Protein AF-A0A1G1F2T8-F1 (afdb_monomer_lite)

Sequence (88 aa):
MKKGKNLFIIAGCNGSGKTTLAKSMLENDDSLYFLNADEIGMALYPEQKINRLSAGKKFLEGFKNHIDNSYSFIVETTLSGWYLRNYL

Secondary structure (DSSP, 8-state):
-PPPP-EEEEE--TTSSHHHHHHHHHHH-TTEEEE-HHHHHHHH-TT-S--HHHHHHHHHHHHHHHHHTT-EEEEEE---SSTTTTT-

Foldseek 3Di:
DPDAAAEAEQEADPPPCSVVVQVVVCVVDVQEAEQELCVQCCVVCVPDPDPSVVSVVVSVVVVVVCVVVRGHYYYYYHPPDCSCVVPD

Structure (mmCIF, N/CA/C/O backbone):
data_AF-A0A1G1F2T8-F1
#
_entry.id   AF-A0A1G1F2T8-F1
#
loop_
_atom_site.group_PDB
_atom_site.id
_atom_site.type_symbol
_atom_site.label_atom_id
_atom_site.label_alt_id
_atom_site.label_comp_id
_atom_site.label_asym_id
_atom_site.label_entity_id
_atom_site.label_seq_id
_atom_site.pdbx_PDB_ins_code
_atom_site.Cartn_x
_atom_site.Cartn_y
_atom_site.Cartn_z
_atom_site.occupancy
_atom_site.B_iso_or_equiv
_atom_site.auth_seq_id
_atom_site.auth_comp_id
_atom_site.auth_asym_id
_atom_site.auth_atom_id
_atom_site.pdbx_PDB_model_num
ATOM 1 N N . MET A 1 1 ? -14.251 3.544 21.872 1.00 42.38 1 MET A N 1
ATOM 2 C CA . MET A 1 1 ? -14.875 3.112 20.599 1.00 42.38 1 MET A CA 1
ATOM 3 C C . MET A 1 1 ? -13.793 2.487 19.729 1.00 42.38 1 MET A C 1
ATOM 5 O O . MET A 1 1 ? -12.741 3.101 19.607 1.00 42.38 1 MET A O 1
ATOM 9 N N . LYS A 1 2 ? -13.989 1.285 19.163 1.00 49.25 2 LYS A N 1
ATOM 10 C CA . LYS A 1 2 ? -13.072 0.783 18.122 1.00 49.25 2 LYS A CA 1
ATOM 11 C C . LYS A 1 2 ? -13.215 1.711 16.913 1.00 49.25 2 LYS A C 1
ATOM 13 O O . LYS A 1 2 ? -14.309 1.814 16.366 1.00 49.25 2 LYS A O 1
ATOM 18 N N . LYS A 1 3 ? -12.143 2.420 16.548 1.00 61.66 3 LYS A N 1
ATOM 19 C CA . LYS A 1 3 ? -12.067 3.194 15.300 1.00 61.66 3 LYS A CA 1
ATOM 20 C C . LYS A 1 3 ? -12.380 2.219 14.155 1.00 61.66 3 LYS A C 1
ATOM 22 O O . LYS A 1 3 ? -11.813 1.123 14.129 1.00 61.66 3 LYS A O 1
ATOM 27 N N . GLY A 1 4 ? -13.330 2.569 13.286 1.00 70.25 4 GLY A N 1
ATOM 28 C CA . GLY A 1 4 ? -13.621 1.786 12.082 1.00 70.25 4 GLY A CA 1
ATOM 29 C C . GLY A 1 4 ? -12.357 1.606 11.238 1.00 70.25 4 GLY A C 1
ATOM 30 O O . GLY A 1 4 ? -11.411 2.390 11.353 1.00 70.25 4 GLY A O 1
ATOM 31 N N . LYS A 1 5 ? -12.309 0.540 10.443 1.00 87.69 5 LYS A N 1
ATOM 32 C CA . LYS A 1 5 ? -11.159 0.242 9.588 1.00 87.69 5 LYS A CA 1
ATOM 33 C C . LYS A 1 5 ? -11.329 0.956 8.260 1.00 87.69 5 LYS A C 1
ATOM 35 O O . LYS A 1 5 ? -12.403 0.896 7.670 1.00 87.69 5 LYS A O 1
ATOM 40 N N . ASN A 1 6 ? -10.279 1.649 7.834 1.00 93.06 6 ASN A N 1
ATOM 41 C CA . ASN A 1 6 ? -10.337 2.563 6.701 1.00 93.06 6 ASN A CA 1
ATOM 42 C C . ASN A 1 6 ? -9.378 2.108 5.603 1.00 93.06 6 ASN A C 1
ATOM 44 O O . ASN A 1 6 ? -8.188 1.917 5.856 1.00 93.06 6 ASN A O 1
ATOM 48 N N . LEU A 1 7 ? -9.897 2.002 4.384 1.00 94.75 7 LEU A N 1
ATOM 49 C CA . LEU A 1 7 ? -9.099 1.947 3.167 1.00 94.75 7 LEU A CA 1
ATOM 50 C C . LEU A 1 7 ? -9.010 3.357 2.581 1.00 94.75 7 LEU A C 1
ATOM 52 O O . LEU A 1 7 ? -10.031 3.953 2.238 1.00 94.75 7 LEU A O 1
ATOM 56 N N . PHE A 1 8 ? -7.795 3.872 2.428 1.00 95.69 8 PHE A N 1
ATOM 57 C CA . PHE A 1 8 ? -7.537 5.126 1.729 1.00 95.69 8 PHE A CA 1
ATOM 58 C C . PHE A 1 8 ? -6.966 4.846 0.341 1.00 95.69 8 PHE A C 1
ATOM 60 O O . PHE A 1 8 ? -5.921 4.213 0.207 1.00 95.69 8 PHE A O 1
ATOM 67 N N . ILE A 1 9 ? -7.633 5.348 -0.697 1.00 95.19 9 ILE A N 1
ATOM 68 C CA . ILE A 1 9 ? -7.161 5.255 -2.081 1.00 95.19 9 ILE A CA 1
ATOM 69 C C . ILE A 1 9 ? -6.724 6.640 -2.530 1.00 95.19 9 ILE A C 1
ATOM 71 O O . ILE A 1 9 ? -7.554 7.527 -2.721 1.00 95.19 9 ILE A O 1
ATOM 75 N N . ILE A 1 10 ? -5.420 6.821 -2.720 1.00 95.25 10 ILE A N 1
ATOM 76 C CA . ILE A 1 10 ? -4.852 8.070 -3.219 1.00 95.25 10 ILE A CA 1
ATOM 77 C C . ILE A 1 10 ? -4.624 7.910 -4.721 1.00 95.25 10 ILE A C 1
ATOM 79 O O . ILE A 1 10 ? -3.689 7.233 -5.159 1.00 95.25 10 ILE A O 1
ATOM 83 N N . ALA A 1 11 ? -5.510 8.520 -5.507 1.00 94.25 11 ALA A N 1
ATOM 84 C CA . ALA A 1 11 ? -5.534 8.409 -6.959 1.00 94.25 11 ALA A CA 1
ATOM 85 C C . ALA A 1 11 ? -5.020 9.672 -7.668 1.00 94.25 11 ALA A C 1
ATOM 87 O O . ALA A 1 11 ? -5.204 10.786 -7.182 1.00 94.25 11 ALA A O 1
ATOM 88 N N . GLY A 1 12 ? -4.399 9.507 -8.840 1.00 94.38 12 GLY A N 1
ATOM 89 C CA . GLY A 1 12 ? -3.973 10.624 -9.696 1.00 94.38 12 GLY A CA 1
ATOM 90 C C . GLY A 1 12 ? -2.752 10.326 -10.570 1.00 94.38 12 GLY A C 1
ATOM 91 O O . GLY A 1 12 ? -2.108 9.282 -10.450 1.00 94.38 12 GLY A O 1
ATOM 92 N N . CYS A 1 13 ? -2.417 11.259 -11.460 1.00 94.06 13 CYS A N 1
ATOM 93 C CA . CYS A 1 13 ? -1.312 11.118 -12.410 1.00 94.06 13 CYS A CA 1
ATOM 94 C C . CYS A 1 13 ? 0.062 10.959 -11.727 1.00 94.06 13 CYS A C 1
ATOM 96 O O . CYS A 1 13 ? 0.255 11.276 -10.549 1.00 94.06 13 CYS A O 1
ATOM 98 N N . ASN A 1 14 ? 1.058 10.480 -12.474 1.00 90.00 14 ASN A N 1
ATOM 99 C CA . ASN A 1 14 ? 2.448 10.494 -12.008 1.00 90.00 14 ASN A CA 1
ATOM 100 C C . ASN A 1 14 ? 2.897 11.942 -11.763 1.00 90.00 14 ASN A C 1
ATOM 102 O O . ASN A 1 14 ? 2.568 12.832 -12.542 1.00 90.00 14 ASN A O 1
ATOM 106 N N . GLY A 1 15 ? 3.624 12.179 -10.669 1.00 91.88 15 GLY A N 1
ATOM 107 C CA . GLY A 1 15 ? 4.079 13.522 -10.294 1.00 91.88 15 GLY A CA 1
ATOM 108 C C . GLY A 1 15 ? 3.047 14.401 -9.572 1.00 91.88 15 GLY A C 1
ATOM 109 O O . GLY A 1 15 ? 3.398 15.499 -9.165 1.00 91.88 15 GLY A O 1
ATOM 110 N N . SER A 1 16 ? 1.812 13.939 -9.327 1.00 94.94 16 SER A N 1
ATOM 111 C CA . SER A 1 16 ? 0.781 14.745 -8.641 1.00 94.94 16 SER A CA 1
ATOM 112 C C . SER A 1 16 ? 0.924 14.822 -7.109 1.00 94.94 16 SER A C 1
ATOM 114 O O . SER A 1 16 ? 0.030 15.331 -6.442 1.00 94.94 16 SER A O 1
ATOM 116 N N . GLY A 1 17 ? 2.003 14.278 -6.532 1.00 94.81 17 GLY A N 1
ATOM 117 C CA . GLY A 1 17 ? 2.265 14.327 -5.084 1.00 94.81 17 GLY A CA 1
ATOM 118 C C . GLY A 1 17 ? 1.574 13.253 -4.229 1.00 94.81 17 GLY A C 1
ATOM 119 O O . GLY A 1 17 ? 1.536 13.385 -3.009 1.00 94.81 17 GLY A O 1
ATOM 120 N N . LYS A 1 18 ? 1.051 12.174 -4.828 1.00 95.25 18 LYS A N 1
ATOM 121 C CA . LYS A 1 18 ? 0.318 11.100 -4.115 1.00 95.25 18 LYS A CA 1
ATOM 122 C C . LYS A 1 18 ? 1.127 10.460 -2.988 1.00 95.25 18 LYS A C 1
ATOM 124 O O . LYS A 1 18 ? 0.640 10.368 -1.866 1.00 95.25 18 LYS A O 1
ATOM 129 N N . THR A 1 19 ? 2.375 10.087 -3.265 1.00 92.06 19 THR A N 1
ATOM 130 C CA . THR A 1 19 ? 3.277 9.513 -2.260 1.00 92.06 19 THR A CA 1
ATOM 131 C C . THR A 1 19 ? 3.560 10.495 -1.121 1.00 92.06 19 THR A C 1
ATOM 133 O O . THR A 1 19 ? 3.651 10.085 0.032 1.00 92.06 19 THR A O 1
ATOM 136 N N . THR A 1 20 ? 3.668 11.797 -1.414 1.00 94.62 20 THR A N 1
ATOM 137 C CA . THR A 1 20 ? 3.856 12.839 -0.391 1.00 94.62 20 THR A CA 1
ATOM 138 C C . THR A 1 20 ? 2.656 12.904 0.549 1.00 94.62 20 THR A C 1
ATOM 140 O O . THR A 1 20 ? 2.834 12.918 1.764 1.00 94.62 20 THR A O 1
ATOM 143 N N . LEU A 1 21 ? 1.437 12.875 0.001 1.00 95.19 21 LEU A N 1
ATOM 144 C CA . LEU A 1 21 ? 0.216 12.825 0.804 1.00 95.19 21 LEU A CA 1
ATOM 145 C C . LEU A 1 21 ? 0.149 11.541 1.645 1.00 95.19 21 LEU A C 1
ATOM 147 O O . LEU A 1 21 ? -0.129 11.617 2.838 1.00 95.19 21 LEU A O 1
ATOM 151 N N . ALA A 1 22 ? 0.455 10.382 1.052 1.00 94.38 22 ALA A N 1
ATOM 152 C CA . ALA A 1 22 ? 0.468 9.101 1.758 1.00 94.38 22 ALA A CA 1
ATOM 153 C C . ALA A 1 22 ? 1.408 9.132 2.972 1.00 94.38 22 ALA A C 1
ATOM 155 O O . ALA A 1 22 ? 0.999 8.776 4.072 1.00 94.38 22 ALA A O 1
ATOM 156 N N . LYS A 1 23 ? 2.642 9.620 2.791 1.00 93.44 23 LYS A N 1
ATOM 157 C CA . LYS A 1 23 ? 3.631 9.746 3.871 1.00 93.44 23 LYS A CA 1
ATOM 158 C C . LYS A 1 23 ? 3.153 10.662 4.993 1.00 93.44 23 LYS A C 1
ATOM 160 O O . LYS A 1 23 ? 3.217 10.269 6.150 1.00 93.44 23 LYS A O 1
ATOM 165 N N . SER A 1 24 ? 2.590 11.820 4.651 1.00 95.50 24 SER A N 1
ATOM 166 C CA . SER A 1 24 ? 2.017 12.727 5.650 1.00 95.50 24 SER A CA 1
ATOM 167 C C . SER A 1 24 ? 0.874 12.074 6.438 1.00 95.50 24 SER A C 1
ATOM 169 O O . SER A 1 24 ? 0.747 12.295 7.637 1.00 95.50 24 SER A O 1
ATOM 171 N N . MET A 1 25 ? 0.053 11.228 5.809 1.00 94.81 25 MET A N 1
ATOM 172 C CA . MET A 1 25 ? -0.987 10.482 6.525 1.00 94.81 25 MET A CA 1
ATOM 173 C C . MET A 1 25 ? -0.409 9.426 7.475 1.00 94.81 25 MET A C 1
ATOM 175 O O . MET A 1 25 ? -0.923 9.288 8.582 1.00 94.81 25 MET A O 1
ATOM 179 N N . LEU A 1 26 ? 0.649 8.713 7.069 1.00 93.88 26 LEU A N 1
ATOM 180 C CA . LEU A 1 26 ? 1.333 7.724 7.916 1.00 93.88 26 LEU A CA 1
ATOM 181 C C . LEU A 1 26 ? 1.957 8.376 9.155 1.00 93.88 26 LEU A C 1
ATOM 183 O O . LEU A 1 26 ? 1.840 7.830 10.242 1.00 93.88 26 LEU A O 1
ATOM 187 N N . GLU A 1 27 ? 2.550 9.565 9.010 1.00 94.88 27 GLU A N 1
ATOM 188 C CA . GLU A 1 27 ? 3.118 10.335 10.131 1.00 94.88 27 GLU A CA 1
ATOM 189 C C . GLU A 1 27 ? 2.070 10.734 11.186 1.00 94.88 27 GLU A C 1
ATOM 191 O O . GLU A 1 27 ? 2.418 10.997 12.335 1.00 94.88 27 GLU A O 1
ATOM 196 N N . ASN A 1 28 ? 0.790 10.794 10.806 1.00 92.50 28 ASN A N 1
ATOM 197 C CA . ASN A 1 28 ? -0.309 11.188 11.688 1.00 92.50 28 ASN A CA 1
ATOM 198 C C . ASN A 1 28 ? -1.123 9.999 12.233 1.00 92.50 28 ASN A C 1
ATOM 200 O O . ASN A 1 28 ? -1.968 10.194 13.111 1.00 92.50 28 ASN A O 1
ATOM 204 N N . ASP A 1 29 ? -0.931 8.784 11.709 1.00 91.81 29 ASP A N 1
ATOM 205 C CA . ASP A 1 29 ? -1.666 7.589 12.137 1.00 91.81 29 ASP A CA 1
ATOM 206 C C . ASP A 1 29 ? -0.834 6.313 11.918 1.00 91.81 29 ASP A C 1
ATOM 208 O O . ASP A 1 29 ? -0.898 5.678 10.863 1.00 91.81 29 ASP A O 1
ATOM 212 N N . ASP A 1 30 ? -0.126 5.888 12.969 1.00 89.75 30 ASP A N 1
ATOM 213 C CA . ASP A 1 30 ? 0.707 4.674 12.990 1.00 89.75 30 ASP A CA 1
ATOM 214 C C . ASP A 1 30 ? -0.078 3.373 12.734 1.00 89.75 30 ASP A C 1
ATOM 216 O O . ASP A 1 30 ? 0.509 2.311 12.524 1.00 89.75 30 ASP A O 1
ATOM 220 N N . SER A 1 31 ? -1.416 3.412 12.775 1.00 90.25 31 SER A N 1
ATOM 221 C CA . SER A 1 31 ? -2.244 2.242 12.465 1.00 90.25 31 SER A CA 1
ATOM 222 C C . SER A 1 31 ? -2.451 2.021 10.965 1.00 90.25 31 SER A C 1
ATOM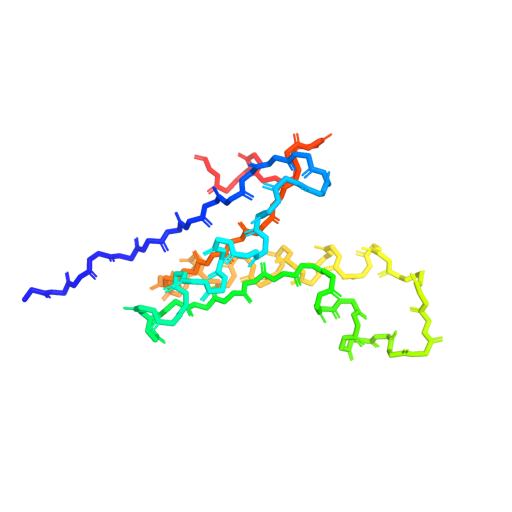 224 O O . SER A 1 31 ? -3.034 1.002 10.581 1.00 90.25 31 SER A O 1
ATOM 226 N N . LEU A 1 32 ? -2.008 2.964 10.125 1.00 93.88 32 LEU A N 1
ATOM 227 C CA . LEU A 1 32 ? -2.087 2.872 8.674 1.00 93.88 32 LEU A CA 1
ATOM 228 C C . LEU A 1 32 ? -0.871 2.143 8.109 1.00 93.88 32 LEU A C 1
ATOM 230 O O . LEU A 1 32 ? 0.272 2.525 8.333 1.00 93.88 32 LEU A O 1
ATOM 234 N N . TYR A 1 33 ? -1.131 1.119 7.302 1.00 93.69 33 TYR A N 1
ATOM 235 C CA . TYR A 1 33 ? -0.102 0.484 6.487 1.00 93.69 33 TYR A CA 1
ATOM 236 C C . TYR A 1 33 ? -0.089 1.081 5.077 1.00 93.69 33 TYR A C 1
ATOM 238 O O . TYR A 1 33 ? -1.148 1.257 4.475 1.00 93.69 33 TYR A O 1
ATOM 246 N N . PHE A 1 34 ? 1.086 1.366 4.515 1.00 94.88 34 PHE A N 1
ATOM 247 C CA . PHE A 1 34 ? 1.200 1.773 3.114 1.00 94.88 34 PHE A CA 1
ATOM 248 C C . PHE A 1 34 ? 1.476 0.562 2.230 1.00 94.88 34 PHE A C 1
ATOM 250 O O . PHE A 1 34 ? 2.552 -0.026 2.274 1.00 94.88 34 PHE A O 1
ATOM 257 N N . LEU A 1 35 ? 0.492 0.187 1.417 1.00 94.75 35 LEU A N 1
ATOM 258 C CA . LEU A 1 35 ? 0.618 -0.898 0.456 1.00 94.75 35 LEU A CA 1
ATOM 259 C C . LEU A 1 35 ? 0.914 -0.304 -0.927 1.00 94.75 35 LEU A C 1
ATOM 261 O O . LEU A 1 35 ? 0.019 0.214 -1.598 1.00 94.75 35 LEU A O 1
ATOM 265 N N . ASN A 1 36 ? 2.172 -0.389 -1.363 1.00 89.31 36 ASN A N 1
ATOM 266 C CA . ASN A 1 36 ? 2.646 0.203 -2.613 1.00 89.31 36 ASN A CA 1
ATOM 267 C C . ASN A 1 36 ? 3.293 -0.849 -3.533 1.00 89.31 36 ASN A C 1
ATOM 269 O O . ASN A 1 36 ? 4.179 -1.597 -3.126 1.00 89.31 36 ASN A O 1
ATOM 273 N N . ALA A 1 37 ? 2.854 -0.904 -4.795 1.00 85.50 37 ALA A N 1
ATOM 274 C CA . ALA A 1 37 ? 3.351 -1.875 -5.770 1.00 85.50 37 ALA A CA 1
ATOM 275 C C . ALA A 1 37 ? 4.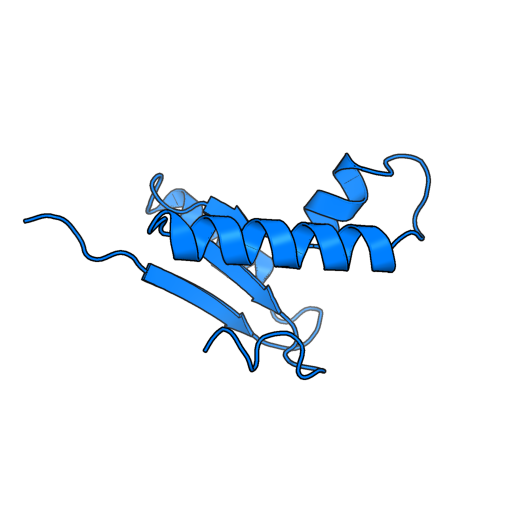821 -1.648 -6.176 1.00 85.50 37 ALA A C 1
ATOM 277 O O . ALA A 1 37 ? 5.533 -2.621 -6.426 1.00 85.50 37 ALA A O 1
ATOM 278 N N . ASP A 1 38 ? 5.286 -0.399 -6.220 1.00 83.62 38 ASP A N 1
ATOM 279 C CA . ASP A 1 38 ? 6.675 -0.063 -6.541 1.00 83.62 38 ASP A CA 1
ATOM 280 C C . ASP A 1 38 ? 7.614 -0.459 -5.392 1.00 83.62 38 ASP A C 1
ATOM 282 O O . ASP A 1 38 ? 8.666 -1.049 -5.642 1.00 83.62 38 ASP A O 1
ATOM 286 N N . GLU A 1 39 ? 7.212 -0.233 -4.133 1.00 87.56 39 GLU A N 1
ATOM 287 C CA . GLU A 1 39 ? 7.974 -0.683 -2.953 1.00 87.56 39 GLU A CA 1
ATOM 288 C C . GLU A 1 39 ? 8.057 -2.214 -2.887 1.00 87.56 39 GLU A C 1
ATOM 290 O O . GLU A 1 39 ? 9.13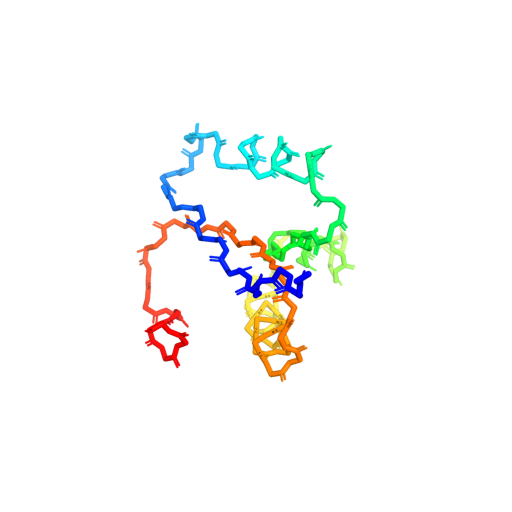5 -2.768 -2.670 1.00 87.56 39 GLU A O 1
ATOM 295 N N . ILE A 1 40 ? 6.948 -2.909 -3.168 1.00 88.69 40 ILE A N 1
ATOM 296 C CA . ILE A 1 40 ? 6.921 -4.375 -3.293 1.00 88.69 40 ILE A CA 1
ATOM 297 C C . ILE A 1 40 ? 7.871 -4.841 -4.402 1.00 88.69 40 ILE A C 1
ATOM 299 O O . ILE A 1 40 ? 8.625 -5.796 -4.216 1.00 88.69 40 ILE A O 1
ATOM 303 N N . GLY A 1 41 ? 7.846 -4.181 -5.562 1.00 87.00 41 GLY A N 1
ATOM 304 C CA . GLY A 1 41 ? 8.731 -4.503 -6.677 1.00 87.00 41 GLY A CA 1
ATOM 305 C C . GLY A 1 41 ? 10.204 -4.339 -6.313 1.00 87.00 41 GLY A C 1
ATOM 306 O O . GLY A 1 41 ? 10.997 -5.237 -6.585 1.00 87.00 41 GLY A O 1
ATOM 307 N N . MET A 1 42 ? 10.551 -3.235 -5.648 1.00 85.81 42 MET A N 1
ATOM 308 C CA . MET A 1 42 ? 11.912 -2.948 -5.196 1.00 85.81 42 MET A CA 1
ATOM 309 C C . MET A 1 42 ? 12.396 -3.948 -4.138 1.00 85.81 42 MET A C 1
ATOM 311 O O . MET A 1 42 ? 13.548 -4.367 -4.186 1.00 85.81 42 MET A O 1
ATOM 315 N N . ALA A 1 43 ? 11.520 -4.376 -3.224 1.00 85.31 43 ALA A N 1
ATOM 316 C CA . ALA A 1 43 ? 11.846 -5.380 -2.213 1.00 85.31 43 ALA A CA 1
ATOM 317 C C . ALA A 1 43 ? 12.059 -6.782 -2.810 1.00 85.31 43 ALA A C 1
ATOM 319 O O . ALA A 1 43 ? 12.951 -7.509 -2.382 1.00 85.31 43 ALA A O 1
ATOM 320 N N . LEU A 1 44 ? 11.248 -7.172 -3.799 1.00 82.44 44 LEU A N 1
ATOM 321 C CA . LEU A 1 44 ? 11.339 -8.491 -4.436 1.00 82.44 44 LEU A CA 1
ATOM 322 C C . LEU A 1 44 ? 12.466 -8.585 -5.464 1.00 82.44 44 LEU A C 1
ATOM 324 O O . LEU A 1 44 ? 13.034 -9.659 -5.656 1.00 82.44 44 LEU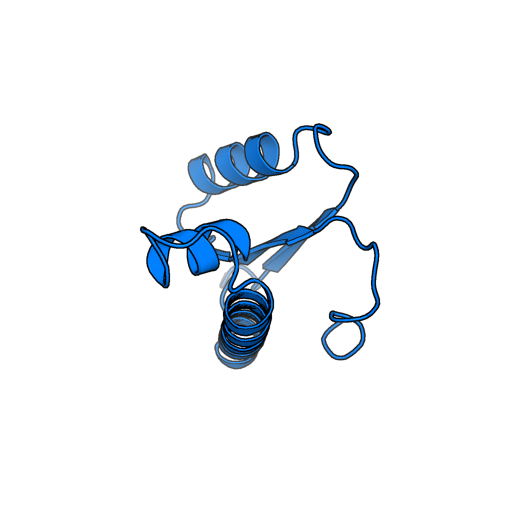 A O 1
ATOM 328 N N . TYR A 1 45 ? 12.770 -7.480 -6.144 1.00 82.88 45 TYR A N 1
ATOM 329 C CA . TYR A 1 45 ? 13.718 -7.448 -7.252 1.00 82.88 45 TYR A CA 1
ATOM 330 C C . TYR A 1 45 ? 14.662 -6.241 -7.153 1.00 82.88 45 TYR A C 1
ATOM 332 O O . TYR A 1 45 ? 14.634 -5.372 -8.028 1.00 82.88 45 TYR A O 1
ATOM 340 N N . PRO A 1 46 ? 15.542 -6.184 -6.134 1.00 77.06 46 PRO A N 1
ATOM 341 C CA . PRO A 1 46 ? 16.412 -5.027 -5.912 1.00 77.06 46 PRO A CA 1
ATOM 342 C C . PRO A 1 46 ? 17.313 -4.716 -7.117 1.00 77.06 46 PRO A C 1
ATOM 344 O O . PRO A 1 46 ? 17.571 -3.557 -7.428 1.00 77.06 46 PRO A O 1
ATOM 347 N N . GLU A 1 47 ? 17.756 -5.760 -7.826 1.00 76.62 47 GLU A N 1
ATOM 348 C CA . GLU A 1 47 ? 18.684 -5.655 -8.958 1.00 76.62 47 GLU A CA 1
ATOM 349 C C . GLU A 1 47 ? 17.998 -5.636 -10.336 1.00 76.62 47 GLU A C 1
ATOM 351 O O . GLU A 1 47 ? 18.658 -5.436 -11.355 1.00 76.62 47 GLU A O 1
ATOM 356 N N . GLN A 1 48 ? 16.673 -5.827 -10.409 1.00 65.69 48 GLN A N 1
ATOM 357 C CA . GLN A 1 48 ? 15.947 -5.906 -11.682 1.00 65.69 48 GLN A CA 1
ATOM 358 C C . GLN A 1 48 ? 14.753 -4.951 -11.710 1.00 65.69 48 GLN A C 1
ATOM 360 O O . GLN A 1 48 ? 13.735 -5.161 -11.061 1.00 65.69 48 GLN A O 1
ATOM 365 N N . LYS A 1 49 ? 14.818 -3.938 -12.583 1.00 58.62 49 LYS A N 1
ATOM 366 C CA . LYS A 1 49 ? 13.755 -2.927 -12.759 1.00 58.62 49 LYS A CA 1
ATOM 367 C C . LYS A 1 49 ? 12.405 -3.469 -13.274 1.00 58.62 49 LYS A C 1
ATOM 369 O O . LYS A 1 49 ? 11.465 -2.689 -13.426 1.00 58.62 49 LYS A O 1
ATOM 374 N N . ILE A 1 50 ? 12.298 -4.747 -13.658 1.00 56.09 50 ILE A N 1
ATOM 375 C CA . ILE A 1 50 ? 11.298 -5.184 -14.652 1.00 56.09 50 ILE A CA 1
ATOM 376 C C . ILE A 1 50 ? 10.646 -6.533 -14.314 1.00 56.09 50 ILE A C 1
ATOM 378 O O . ILE A 1 50 ? 10.494 -7.386 -15.180 1.00 56.09 50 ILE A O 1
ATOM 382 N N . ASN A 1 51 ? 10.162 -6.727 -13.087 1.00 66.62 51 ASN A N 1
ATOM 383 C CA . ASN A 1 51 ? 9.103 -7.724 -12.874 1.00 66.62 51 ASN A CA 1
ATOM 384 C C . ASN A 1 51 ? 7.835 -7.106 -12.273 1.00 66.62 51 ASN A C 1
ATOM 386 O O . ASN A 1 51 ? 7.340 -7.488 -11.212 1.00 66.62 51 ASN A O 1
ATOM 390 N N . ARG A 1 52 ? 7.297 -6.123 -13.011 1.00 71.31 52 ARG A N 1
ATOM 391 C CA . ARG A 1 52 ? 6.062 -5.391 -12.676 1.00 71.31 52 ARG A CA 1
ATOM 392 C C . ARG A 1 52 ? 4.853 -6.312 -12.511 1.00 71.31 52 ARG A C 1
ATOM 394 O O . ARG A 1 52 ? 3.960 -6.012 -11.727 1.00 71.31 52 ARG A O 1
ATOM 401 N N . LEU A 1 53 ? 4.826 -7.439 -13.227 1.00 80.31 53 LEU A N 1
ATOM 402 C CA . LEU A 1 53 ? 3.717 -8.386 -13.153 1.00 80.31 53 LEU A CA 1
ATOM 403 C C . LEU A 1 53 ? 3.693 -9.123 -11.806 1.00 80.31 53 LEU A C 1
ATOM 405 O O . LEU A 1 53 ? 2.635 -9.227 -11.188 1.00 80.31 53 LEU A O 1
ATOM 409 N N . SER A 1 54 ? 4.848 -9.592 -11.325 1.00 85.31 54 SER A N 1
ATOM 410 C CA . SER A 1 54 ? 4.955 -10.222 -10.003 1.00 85.31 54 SER A CA 1
ATOM 411 C C . SER A 1 54 ? 4.644 -9.241 -8.875 1.00 85.31 54 SER A C 1
ATOM 413 O O . SER A 1 54 ? 3.896 -9.588 -7.962 1.00 85.31 54 SER A O 1
ATOM 415 N N . ALA A 1 55 ? 5.146 -8.005 -8.967 1.00 88.00 55 ALA A N 1
ATOM 416 C CA . ALA A 1 55 ? 4.838 -6.953 -8.000 1.00 88.00 55 ALA A CA 1
ATOM 417 C C . ALA A 1 55 ? 3.332 -6.639 -7.957 1.00 88.00 55 ALA A C 1
ATOM 419 O O . ALA A 1 55 ? 2.751 -6.557 -6.879 1.00 88.00 55 ALA A O 1
ATOM 420 N N . GLY A 1 56 ? 2.670 -6.567 -9.119 1.00 89.38 56 GLY A N 1
ATOM 421 C CA . GLY A 1 56 ? 1.220 -6.376 -9.209 1.00 89.38 56 GLY A CA 1
ATOM 422 C C . GLY A 1 56 ? 0.412 -7.518 -8.582 1.00 89.38 56 GLY A C 1
ATOM 423 O O . GLY A 1 56 ? -0.545 -7.264 -7.854 1.00 89.38 56 GLY A O 1
ATOM 424 N N . LYS A 1 57 ? 0.815 -8.780 -8.795 1.00 91.38 57 LYS A N 1
ATOM 425 C CA . LYS A 1 57 ? 0.181 -9.937 -8.131 1.00 91.38 57 LYS A CA 1
ATOM 426 C C . LYS A 1 57 ? 0.334 -9.864 -6.612 1.00 91.38 57 LYS A C 1
ATOM 428 O O . LYS A 1 57 ? -0.650 -10.009 -5.894 1.00 91.38 57 LYS A O 1
ATOM 433 N N . LYS A 1 58 ? 1.544 -9.572 -6.129 1.00 93.00 58 LYS A N 1
ATOM 434 C CA . LYS A 1 58 ? 1.837 -9.433 -4.695 1.00 93.00 58 LYS A CA 1
ATOM 435 C C . LYS A 1 58 ? 1.103 -8.256 -4.056 1.00 93.00 58 LYS A C 1
ATOM 437 O O . LYS A 1 58 ? 0.615 -8.384 -2.939 1.00 93.00 58 LYS A O 1
ATOM 442 N N . PHE A 1 59 ? 0.945 -7.154 -4.784 1.00 94.25 59 PHE A N 1
ATOM 443 C CA . PHE A 1 59 ? 0.096 -6.042 -4.372 1.00 94.25 59 PHE A CA 1
ATOM 444 C C . PHE A 1 59 ? -1.361 -6.489 -4.177 1.00 94.25 59 PHE A C 1
ATOM 446 O O . PHE A 1 59 ? -1.935 -6.209 -3.132 1.00 94.25 59 PHE A O 1
ATOM 453 N N . LEU A 1 60 ? -1.953 -7.221 -5.130 1.00 94.88 60 LEU A N 1
ATOM 454 C CA . LEU A 1 60 ? -3.338 -7.703 -5.013 1.00 94.88 60 LEU A CA 1
ATOM 455 C C . LEU A 1 60 ? -3.523 -8.733 -3.887 1.00 94.88 60 LEU A C 1
ATOM 457 O O . LEU A 1 60 ? -4.543 -8.709 -3.199 1.00 94.88 60 LEU A O 1
ATOM 461 N N . GLU A 1 61 ? -2.541 -9.613 -3.672 1.00 95.06 61 GLU A N 1
ATOM 462 C CA . GLU A 1 61 ? -2.507 -10.522 -2.517 1.00 95.06 61 GLU A CA 1
ATOM 463 C C . GLU A 1 61 ? -2.494 -9.734 -1.200 1.00 95.06 61 GLU A C 1
ATOM 465 O O . GLU A 1 61 ? -3.308 -9.994 -0.313 1.00 95.06 61 GLU A O 1
ATOM 470 N N . GLY A 1 62 ? -1.617 -8.731 -1.094 1.00 94.94 62 GLY A N 1
ATOM 471 C CA . GLY A 1 62 ? -1.546 -7.838 0.059 1.00 94.94 62 GLY A CA 1
ATOM 472 C C . GLY A 1 62 ? -2.847 -7.069 0.271 1.00 94.94 62 GLY A C 1
ATOM 473 O O . GLY A 1 62 ? -3.339 -7.016 1.395 1.00 94.94 62 GLY A O 1
ATOM 474 N N . PHE A 1 63 ? -3.442 -6.541 -0.798 1.00 95.81 63 PHE A N 1
ATOM 475 C CA . PHE A 1 63 ? -4.707 -5.813 -0.755 1.00 95.81 63 PHE A CA 1
ATOM 476 C C . PHE A 1 63 ? -5.807 -6.699 -0.173 1.00 95.81 63 PHE A C 1
ATOM 478 O O . PHE A 1 63 ? -6.452 -6.330 0.806 1.00 95.81 63 PHE A O 1
ATOM 485 N N . LYS A 1 64 ? -5.973 -7.903 -0.738 1.00 95.69 64 LYS A N 1
ATOM 486 C CA . LYS A 1 64 ? -6.946 -8.884 -0.259 1.00 95.69 64 LYS A CA 1
ATOM 487 C C . LYS A 1 64 ? -6.718 -9.220 1.213 1.00 95.69 64 LYS A C 1
ATOM 489 O O . LYS A 1 64 ? -7.655 -9.166 1.997 1.00 95.69 64 LYS A O 1
ATOM 494 N N . ASN A 1 65 ? -5.473 -9.494 1.598 1.00 95.50 65 ASN A N 1
ATOM 495 C CA . ASN A 1 65 ? -5.132 -9.823 2.977 1.00 95.50 65 ASN A CA 1
ATOM 496 C C . ASN A 1 65 ? -5.497 -8.694 3.957 1.00 95.50 65 ASN A C 1
ATOM 498 O O . ASN A 1 65 ? -5.973 -8.968 5.054 1.00 95.50 65 ASN A O 1
ATOM 502 N N . HIS A 1 66 ? -5.309 -7.426 3.580 1.00 94.88 66 HIS A N 1
ATOM 503 C CA . HIS A 1 66 ? -5.681 -6.302 4.443 1.00 94.88 66 HIS A CA 1
ATOM 504 C C . HIS A 1 66 ? -7.197 -6.136 4.577 1.00 94.88 66 HIS A C 1
ATOM 506 O O . HIS A 1 66 ? -7.668 -5.836 5.674 1.00 94.88 66 HIS A O 1
ATOM 512 N N . ILE A 1 67 ? -7.955 -6.376 3.504 1.00 93.56 67 ILE A N 1
ATOM 513 C CA . ILE A 1 67 ? -9.422 -6.415 3.559 1.00 93.56 67 ILE A CA 1
ATOM 514 C C . ILE A 1 67 ? -9.892 -7.556 4.470 1.00 93.56 67 ILE A C 1
ATOM 516 O O . ILE A 1 67 ? -10.621 -7.306 5.429 1.00 93.56 67 ILE A O 1
ATOM 520 N N . ASP A 1 68 ? -9.418 -8.781 4.227 1.00 93.94 68 ASP A N 1
ATOM 521 C CA . ASP A 1 68 ? -9.842 -9.988 4.949 1.00 93.94 68 ASP A CA 1
ATOM 522 C C . ASP A 1 68 ? -9.533 -9.894 6.457 1.00 93.94 68 ASP A C 1
ATOM 524 O O . ASP A 1 68 ? -10.329 -10.322 7.292 1.00 93.94 68 ASP A O 1
ATOM 528 N N . ASN A 1 69 ? -8.410 -9.267 6.827 1.00 93.00 69 ASN A N 1
ATOM 529 C CA . ASN A 1 69 ? -8.016 -9.065 8.226 1.00 93.00 69 ASN A CA 1
ATOM 530 C C . ASN A 1 69 ? -8.509 -7.741 8.831 1.00 93.00 69 ASN A C 1
ATOM 532 O O . ASN A 1 69 ? -8.185 -7.433 9.980 1.00 93.00 69 ASN A O 1
ATOM 536 N N . SER A 1 70 ? -9.294 -6.950 8.091 1.00 92.00 70 SER A N 1
ATOM 537 C CA . SER A 1 70 ? -9.792 -5.649 8.549 1.00 92.00 70 SER A CA 1
ATOM 538 C C . SER A 1 70 ? -8.661 -4.739 9.057 1.00 92.00 70 SER A C 1
ATOM 540 O O . SER A 1 70 ? -8.711 -4.202 10.167 1.00 92.00 70 SER A O 1
ATOM 542 N N . TYR A 1 71 ? -7.601 -4.577 8.269 1.00 93.25 71 TYR A N 1
ATOM 543 C CA . TYR A 1 71 ? -6.547 -3.600 8.541 1.00 93.25 71 TYR A CA 1
ATOM 544 C C . TYR A 1 71 ? -6.884 -2.248 7.914 1.00 93.25 71 TYR A C 1
ATOM 546 O O . TYR A 1 71 ? -7.584 -2.177 6.908 1.00 93.25 71 TYR A O 1
ATOM 554 N N . SER A 1 72 ? -6.400 -1.166 8.529 1.00 95.19 72 SER A N 1
ATOM 555 C CA . SER A 1 72 ? -6.467 0.159 7.912 1.00 95.19 72 SER A CA 1
ATOM 556 C C . SER A 1 72 ? -5.217 0.349 7.063 1.00 95.19 72 SER A C 1
ATOM 558 O O . SER A 1 72 ? -4.108 0.111 7.538 1.00 95.19 72 SER A O 1
ATOM 560 N N . PHE A 1 73 ? -5.381 0.741 5.805 1.00 96.06 73 PHE A N 1
ATOM 561 C CA . PHE A 1 73 ? -4.254 0.853 4.887 1.00 96.06 73 PHE A CA 1
ATOM 562 C C . PHE A 1 73 ? -4.495 1.892 3.798 1.00 96.06 73 PHE A C 1
ATOM 564 O O . PHE A 1 73 ? -5.629 2.259 3.483 1.00 96.06 73 PHE A O 1
ATOM 571 N N . ILE A 1 74 ? -3.391 2.375 3.244 1.00 96.69 74 ILE A N 1
ATOM 572 C CA . ILE A 1 74 ? -3.329 3.343 2.161 1.00 96.69 74 ILE A CA 1
ATOM 573 C C . ILE A 1 74 ? -2.801 2.624 0.923 1.00 96.69 74 ILE A C 1
ATOM 575 O O . ILE A 1 74 ? -1.817 1.886 0.999 1.00 96.69 74 ILE A O 1
ATOM 579 N N . VAL A 1 75 ? -3.419 2.883 -0.224 1.00 95.62 75 VAL A N 1
ATOM 580 C CA . VAL A 1 75 ? -2.901 2.493 -1.537 1.00 95.62 75 VAL A CA 1
ATOM 581 C C . VAL A 1 75 ? -2.732 3.719 -2.423 1.00 95.62 75 VAL A C 1
ATOM 583 O O . VAL A 1 75 ? -3.588 4.605 -2.463 1.00 95.62 75 VAL A O 1
ATOM 586 N N . GLU A 1 76 ? -1.632 3.751 -3.168 1.00 92.88 76 GLU A N 1
ATOM 587 C CA . GLU A 1 76 ? -1.424 4.709 -4.251 1.00 92.88 76 GLU A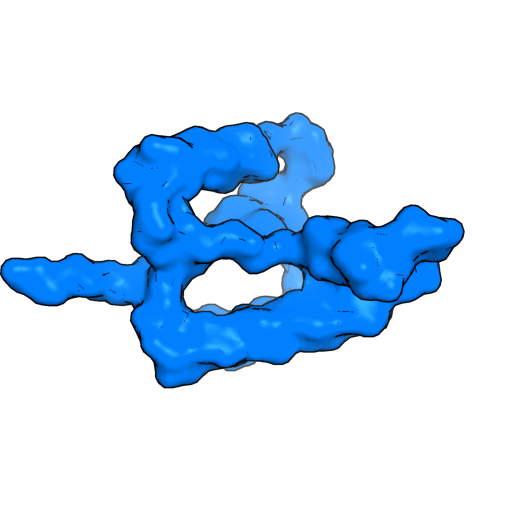 CA 1
ATOM 588 C C . GLU A 1 76 ? -1.809 4.071 -5.590 1.00 92.88 76 GLU A C 1
ATOM 590 O O . GLU A 1 76 ? -1.478 2.919 -5.874 1.00 92.88 76 GLU A O 1
ATOM 595 N N . THR A 1 77 ? -2.505 4.820 -6.442 1.00 91.69 77 THR A N 1
ATOM 596 C CA . THR A 1 77 ? -2.869 4.349 -7.779 1.00 91.69 77 THR A CA 1
ATOM 597 C C . THR A 1 77 ? -2.991 5.499 -8.773 1.00 91.69 77 THR A C 1
ATOM 599 O O . THR A 1 77 ? -3.231 6.649 -8.418 1.00 91.69 77 THR A O 1
ATOM 602 N N . THR A 1 78 ? -2.832 5.197 -10.058 1.00 91.50 78 THR A N 1
ATOM 603 C CA . THR A 1 78 ? -3.194 6.120 -11.143 1.00 91.50 78 THR A CA 1
ATOM 604 C C . THR A 1 78 ? -4.638 5.941 -11.609 1.00 91.50 78 THR A C 1
ATOM 606 O O . THR A 1 78 ? -5.106 6.738 -12.412 1.00 91.50 78 THR A O 1
ATOM 609 N N . LEU A 1 79 ? -5.330 4.887 -11.149 1.00 91.12 79 LEU A N 1
ATOM 610 C CA . LEU A 1 79 ? -6.625 4.420 -11.666 1.00 91.12 79 LEU A CA 1
ATOM 611 C C . LEU A 1 79 ? -6.670 4.274 -13.200 1.00 91.12 79 LEU A C 1
ATOM 613 O O . LEU A 1 79 ? -7.730 4.340 -13.812 1.00 91.12 79 LEU A O 1
ATOM 617 N N . SER A 1 80 ? -5.525 4.017 -13.836 1.00 90.50 80 SER A N 1
ATOM 618 C CA . 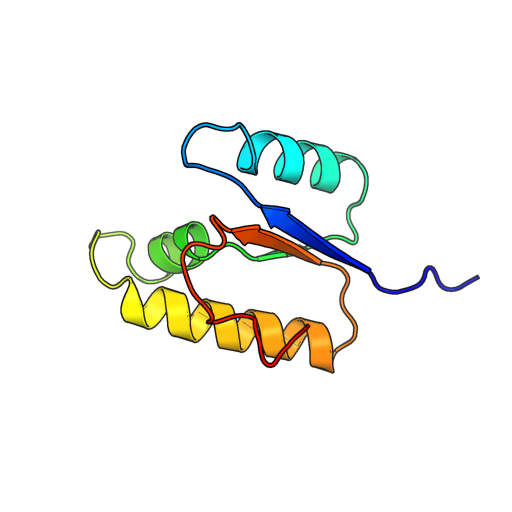SER A 1 80 ? -5.422 3.817 -15.291 1.00 90.50 80 SER A CA 1
ATOM 619 C C . SER A 1 80 ? -5.942 2.453 -15.777 1.00 90.50 80 SER A C 1
ATOM 621 O O . SER A 1 80 ? -5.915 2.171 -16.973 1.00 90.50 80 SER A O 1
ATOM 623 N N . GLY A 1 81 ? -6.426 1.597 -14.872 1.00 90.31 81 GLY A N 1
ATOM 624 C CA . GLY A 1 81 ? -6.955 0.271 -15.183 1.00 90.31 81 GLY A CA 1
ATOM 625 C C . GLY A 1 81 ? -7.974 -0.215 -14.152 1.00 90.31 81 GLY A C 1
ATOM 626 O O . GLY A 1 81 ? -8.247 0.448 -13.157 1.00 90.31 81 GLY A O 1
ATOM 627 N N . TRP A 1 82 ? -8.520 -1.410 -14.382 1.00 92.44 82 TRP A N 1
ATOM 628 C CA . TRP A 1 82 ? -9.704 -1.932 -13.678 1.00 92.44 82 TRP A CA 1
ATOM 629 C C . TRP A 1 82 ? -9.390 -2.926 -12.549 1.00 92.44 82 TRP A C 1
ATOM 631 O O . TRP A 1 82 ? -10.279 -3.608 -12.047 1.00 92.44 82 TRP A O 1
ATOM 641 N N . TYR A 1 83 ? -8.125 -3.042 -12.151 1.00 90.06 83 TYR A N 1
ATOM 642 C CA . TYR A 1 83 ? -7.646 -4.114 -11.272 1.00 90.06 83 TYR A CA 1
ATOM 643 C C . TYR A 1 83 ? -8.205 -4.064 -9.837 1.00 90.06 83 TYR A C 1
ATOM 645 O O . TYR A 1 83 ? -8.162 -5.074 -9.142 1.00 90.06 83 TYR A O 1
ATOM 653 N N . LEU A 1 84 ? -8.757 -2.923 -9.402 1.00 91.88 84 LEU A N 1
ATOM 654 C CA . LEU A 1 84 ? -9.408 -2.770 -8.093 1.00 91.88 84 LEU A CA 1
ATOM 655 C C . LEU A 1 84 ? -10.925 -3.001 -8.118 1.00 91.88 84 LEU A C 1
ATOM 657 O O . LEU A 1 84 ? -11.533 -3.059 -7.058 1.00 91.88 84 LEU A O 1
ATOM 661 N N . ARG A 1 85 ? -11.545 -3.161 -9.296 1.00 92.81 85 ARG A N 1
ATOM 662 C CA . ARG A 1 85 ? -13.013 -3.204 -9.448 1.00 92.81 85 ARG A CA 1
ATOM 663 C C . ARG A 1 85 ? -13.701 -4.249 -8.565 1.00 92.81 85 ARG A C 1
ATOM 665 O O . ARG A 1 85 ? -14.826 -4.037 -8.153 1.00 92.81 85 ARG A O 1
ATOM 672 N N . ASN A 1 86 ? -13.054 -5.382 -8.311 1.00 90.38 86 ASN A N 1
ATOM 673 C CA . ASN A 1 86 ? -13.656 -6.476 -7.541 1.00 90.38 86 ASN A CA 1
ATOM 674 C C . ASN A 1 86 ? -13.507 -6.306 -6.021 1.00 90.38 86 ASN A C 1
ATOM 676 O O . ASN A 1 86 ? -13.913 -7.192 -5.274 1.00 90.38 86 ASN A O 1
ATOM 680 N N . TYR A 1 87 ? -12.881 -5.217 -5.575 1.00 87.44 87 TYR A N 1
ATOM 681 C CA . TYR A 1 87 ? -12.586 -4.954 -4.170 1.00 87.44 87 TYR A CA 1
ATOM 682 C C . TYR A 1 87 ? -13.295 -3.711 -3.616 1.00 87.44 87 TYR A C 1
ATOM 684 O O . TYR A 1 87 ? -13.271 -3.507 -2.403 1.00 87.44 87 TYR A O 1
ATOM 692 N N . LEU A 1 88 ? -13.872 -2.884 -4.493 1.00 84.38 88 LEU A N 1
ATOM 693 C CA . LEU A 1 88 ? -14.569 -1.630 -4.189 1.00 84.38 88 LEU A CA 1
ATOM 694 C C . LEU A 1 88 ? -16.025 -1.747 -4.627 1.00 84.38 88 LEU A C 1
ATOM 696 O O . LEU A 1 88 ? -16.890 -1.244 -3.881 1.00 84.38 88 LEU A O 1
#

Radius of gyration: 13.41 Å; chains: 1; bounding box: 34×25×36 Å

pLDDT: mean 88.3, std 10.76, range [42.38, 96.69]